Protein AF-A0A6A6PCH2-F1 (afdb_monomer_lite)

pLDDT: mean 70.7, std 7.77, range [45.5, 85.81]

Secondary structure (DSSP, 8-state):
-HHHHHHHHHHHHHHHHHHHHHHHHHHTSS--HHHHHHHHTTSSPPP-HHHHHHHHHH--HHHHHHHHHHHHHHHHHHHHHHHHHHHHHHHHHHTT-

Structure (mmCIF, N/CA/C/O backbone):
data_AF-A0A6A6PCH2-F1
#
_entry.id   AF-A0A6A6PCH2-F1
#
loop_
_atom_site.group_PDB
_atom_site.id
_atom_site.type_symbol
_atom_site.label_atom_id
_atom_site.label_alt_id
_atom_site.label_comp_id
_atom_site.label_asym_id
_atom_site.label_entity_id
_atom_site.label_seq_id
_atom_site.pdbx_PDB_ins_code
_atom_site.Cartn_x
_atom_site.Cartn_y
_atom_site.Cartn_z
_atom_site.occupancy
_atom_site.B_iso_or_equiv
_atom_site.auth_seq_id
_atom_site.auth_comp_id
_atom_site.auth_asym_id
_atom_site.auth_atom_id
_atom_site.pdbx_PDB_model_num
ATOM 1 N N . MET A 1 1 ? -19.559 13.413 -4.682 1.00 59.47 1 MET A N 1
ATOM 2 C CA . MET A 1 1 ? -18.196 13.951 -4.913 1.00 59.47 1 MET A CA 1
ATOM 3 C C . MET A 1 1 ? -17.146 13.392 -3.948 1.00 59.47 1 MET A C 1
ATOM 5 O O . MET A 1 1 ? -16.162 12.853 -4.433 1.00 59.47 1 MET A O 1
ATOM 9 N N . ALA A 1 2 ? -17.340 13.433 -2.621 1.00 79.81 2 ALA A N 1
ATOM 10 C CA . ALA A 1 2 ? -16.328 12.978 -1.648 1.00 79.81 2 ALA A CA 1
ATOM 11 C C . ALA A 1 2 ? -15.888 11.501 -1.788 1.00 79.81 2 ALA A C 1
ATOM 13 O O . ALA A 1 2 ? -14.715 11.190 -1.605 1.00 79.81 2 ALA A O 1
ATOM 14 N N . GLY A 1 3 ? -16.794 10.595 -2.177 1.00 80.44 3 GLY A N 1
ATOM 15 C CA . GLY A 1 3 ? -16.468 9.170 -2.338 1.00 80.44 3 GLY A CA 1
ATOM 16 C C . GLY A 1 3 ? -15.404 8.877 -3.405 1.00 80.44 3 GLY A C 1
ATOM 17 O O . GLY A 1 3 ? -14.514 8.067 -3.168 1.00 80.44 3 GLY A O 1
ATOM 18 N N . MET A 1 4 ? -15.427 9.575 -4.548 1.00 76.06 4 MET A N 1
ATOM 19 C CA . MET A 1 4 ? -14.398 9.394 -5.586 1.00 76.06 4 MET A CA 1
ATOM 20 C C . MET A 1 4 ? -13.029 9.888 -5.115 1.00 76.06 4 MET A C 1
ATOM 22 O O . MET A 1 4 ? -12.021 9.231 -5.356 1.00 76.06 4 MET A O 1
ATOM 26 N N . LEU A 1 5 ? -13.000 11.014 -4.395 1.00 85.81 5 LEU A N 1
ATOM 27 C CA . LEU A 1 5 ? -11.772 11.556 -3.814 1.00 85.81 5 LEU A CA 1
ATOM 28 C C . LEU A 1 5 ? -11.190 10.609 -2.759 1.00 85.81 5 LEU A C 1
ATOM 30 O O . LEU A 1 5 ? -9.980 10.408 -2.730 1.00 85.81 5 LEU A O 1
ATOM 34 N N . PHE A 1 6 ? -12.029 9.972 -1.940 1.00 80.00 6 PHE A N 1
ATOM 35 C CA . PHE A 1 6 ? -11.584 8.984 -0.956 1.00 80.00 6 PHE A CA 1
ATOM 36 C C . PHE A 1 6 ? -10.944 7.755 -1.613 1.00 80.00 6 PHE A C 1
ATOM 38 O O . PHE A 1 6 ? -9.859 7.337 -1.212 1.00 80.00 6 PHE A O 1
ATOM 45 N N . VAL A 1 7 ? -11.575 7.197 -2.651 1.00 79.62 7 VAL A N 1
ATOM 46 C CA . VAL A 1 7 ? -11.019 6.041 -3.370 1.00 79.62 7 VAL A CA 1
ATOM 47 C C . VAL A 1 7 ? -9.720 6.425 -4.070 1.00 79.62 7 VAL A C 1
ATOM 49 O O . VAL A 1 7 ? -8.726 5.735 -3.886 1.00 79.62 7 VAL A O 1
ATOM 52 N N . TYR A 1 8 ? -9.694 7.548 -4.794 1.00 83.88 8 TYR A N 1
ATOM 53 C CA . TYR A 1 8 ? -8.500 8.026 -5.495 1.00 83.88 8 TYR A CA 1
ATOM 54 C C . TYR A 1 8 ? -7.326 8.279 -4.547 1.00 83.88 8 TYR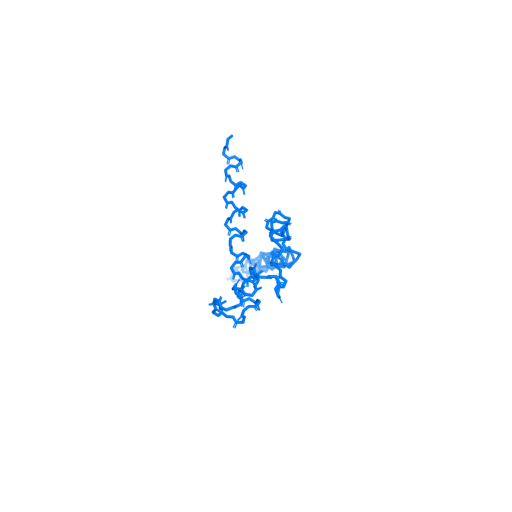 A C 1
ATOM 56 O O . TYR A 1 8 ? -6.219 7.813 -4.796 1.00 83.88 8 TYR A O 1
ATOM 64 N N . THR A 1 9 ? -7.556 8.982 -3.436 1.00 82.19 9 THR A N 1
ATOM 65 C CA . THR A 1 9 ? -6.496 9.265 -2.455 1.00 82.19 9 THR A CA 1
ATOM 66 C C . THR A 1 9 ? -5.993 7.984 -1.798 1.00 82.19 9 THR A C 1
ATOM 68 O O . THR A 1 9 ? -4.784 7.777 -1.698 1.00 82.19 9 THR A O 1
ATOM 71 N N . ARG A 1 10 ? -6.892 7.069 -1.417 1.00 80.88 10 ARG A N 1
ATOM 72 C CA . ARG A 1 10 ? -6.510 5.810 -0.770 1.00 80.88 10 ARG A CA 1
ATOM 73 C C . ARG A 1 10 ? -5.761 4.863 -1.710 1.00 80.88 10 ARG A C 1
ATOM 75 O O . ARG A 1 10 ? -4.780 4.258 -1.280 1.00 80.88 10 ARG A O 1
ATOM 82 N N . THR A 1 11 ? -6.172 4.749 -2.972 1.00 77.44 11 THR A N 1
ATOM 83 C CA . THR A 1 11 ? -5.502 3.882 -3.957 1.00 77.44 11 THR A CA 1
ATOM 84 C C . THR A 1 11 ? -4.222 4.513 -4.500 1.00 77.44 11 THR A C 1
ATOM 86 O O . THR A 1 11 ? -3.231 3.805 -4.655 1.00 77.44 11 THR A O 1
ATOM 89 N N . SER A 1 12 ? -4.177 5.835 -4.702 1.00 73.25 12 SER A N 1
ATOM 90 C CA . SER A 1 12 ? -2.979 6.545 -5.175 1.00 73.25 12 SER A CA 1
ATOM 91 C C . SER A 1 12 ? -1.825 6.455 -4.175 1.00 73.25 12 SER A C 1
ATOM 93 O O . SER A 1 12 ? -0.701 6.136 -4.565 1.00 73.25 12 SER A O 1
ATOM 95 N N . ILE A 1 13 ? -2.097 6.649 -2.879 1.00 77.62 13 ILE A N 1
ATOM 96 C CA . ILE A 1 13 ? -1.063 6.542 -1.838 1.00 77.62 13 ILE A CA 1
ATOM 97 C C . ILE A 1 13 ? -0.538 5.103 -1.744 1.00 77.62 13 ILE A C 1
ATOM 99 O O . ILE A 1 13 ? 0.670 4.894 -1.609 1.00 77.62 13 ILE A O 1
ATOM 103 N N . LYS A 1 14 ? -1.428 4.104 -1.835 1.00 74.75 14 LYS A N 1
ATOM 104 C CA . LYS A 1 14 ? -1.034 2.689 -1.835 1.00 74.75 14 LYS A CA 1
ATOM 105 C C . LYS A 1 14 ? -0.191 2.329 -3.056 1.00 74.75 14 LYS A C 1
ATOM 107 O O . LYS A 1 14 ? 0.873 1.745 -2.889 1.00 74.75 14 LYS A O 1
ATOM 112 N N . ALA A 1 15 ? -0.615 2.726 -4.254 1.00 73.19 15 ALA A N 1
ATOM 113 C CA . ALA A 1 15 ? 0.118 2.458 -5.488 1.00 73.19 15 ALA A CA 1
ATOM 114 C C . ALA A 1 15 ? 1.525 3.074 -5.460 1.00 73.19 15 ALA A C 1
ATOM 116 O O . ALA A 1 15 ? 2.491 2.407 -5.820 1.00 73.19 15 ALA A O 1
ATOM 117 N N . ALA A 1 16 ? 1.665 4.307 -4.961 1.00 73.50 16 ALA A N 1
ATOM 118 C CA . ALA A 1 16 ? 2.967 4.959 -4.828 1.00 73.50 16 ALA A CA 1
ATOM 119 C C . ALA A 1 16 ? 3.905 4.202 -3.870 1.00 73.50 16 ALA A C 1
ATOM 121 O O . ALA A 1 16 ? 5.082 4.005 -4.178 1.00 73.50 16 ALA A O 1
ATOM 122 N N . LYS A 1 17 ? 3.386 3.734 -2.727 1.00 74.56 17 LYS A N 1
ATOM 123 C CA . LYS A 1 17 ? 4.164 2.936 -1.766 1.00 74.56 17 LYS A CA 1
ATOM 124 C C . LYS A 1 17 ? 4.567 1.576 -2.330 1.00 74.56 17 LYS A C 1
ATOM 126 O O . LYS A 1 17 ? 5.721 1.189 -2.175 1.00 74.56 17 LYS A O 1
ATOM 131 N N . LEU A 1 18 ? 3.645 0.889 -3.001 1.00 69.69 18 LEU A N 1
ATOM 132 C CA . LEU A 1 18 ? 3.899 -0.423 -3.591 1.00 69.69 18 LEU A CA 1
ATOM 133 C C . LEU A 1 18 ? 4.927 -0.331 -4.727 1.00 69.69 18 LEU A C 1
ATOM 135 O O . LEU A 1 18 ? 5.817 -1.170 -4.822 1.00 69.69 18 LEU A O 1
ATOM 139 N N . ASN A 1 19 ? 4.864 0.724 -5.547 1.00 70.12 19 ASN A N 1
ATOM 140 C CA . ASN A 1 19 ? 5.848 0.949 -6.604 1.00 70.12 19 ASN A CA 1
ATOM 141 C C . ASN A 1 19 ? 7.247 1.204 -6.008 1.00 70.12 19 ASN A C 1
ATOM 143 O O . ASN A 1 19 ? 8.226 0.577 -6.406 1.00 70.12 19 ASN A O 1
ATOM 147 N N . ALA A 1 20 ? 7.342 2.028 -4.957 1.00 66.94 20 ALA A N 1
ATOM 148 C CA . ALA A 1 20 ? 8.600 2.254 -4.241 1.00 66.94 20 ALA A CA 1
ATOM 149 C C . ALA A 1 20 ? 9.163 0.981 -3.573 1.00 66.94 20 ALA A C 1
ATOM 151 O O . ALA A 1 20 ? 10.380 0.797 -3.545 1.00 66.94 20 ALA A O 1
ATOM 152 N N . GLN A 1 21 ? 8.304 0.096 -3.055 1.00 69.12 21 GLN A N 1
ATOM 153 C CA . GLN A 1 21 ? 8.699 -1.202 -2.492 1.00 69.12 21 GLN A CA 1
ATOM 154 C C . GLN A 1 21 ? 9.209 -2.164 -3.570 1.00 69.12 21 GLN A C 1
ATOM 156 O O . GLN A 1 21 ? 10.304 -2.698 -3.421 1.00 69.12 21 GLN A O 1
ATOM 161 N N . ARG A 1 22 ? 8.505 -2.294 -4.701 1.00 68.38 22 ARG A N 1
ATOM 162 C CA . ARG A 1 22 ? 8.935 -3.136 -5.833 1.00 68.38 22 ARG A CA 1
ATOM 163 C C . ARG A 1 22 ? 10.255 -2.673 -6.439 1.00 68.38 22 ARG A C 1
ATOM 165 O O . ARG A 1 22 ? 11.105 -3.492 -6.774 1.00 68.38 22 ARG A O 1
ATOM 172 N N . HIS A 1 23 ? 10.460 -1.361 -6.543 1.00 64.56 23 HIS A N 1
ATOM 173 C CA . HIS A 1 23 ? 11.749 -0.803 -6.946 1.00 64.56 23 HIS A CA 1
ATOM 174 C C . HIS A 1 23 ? 12.855 -1.127 -5.932 1.00 64.56 23 HIS A C 1
ATOM 176 O O . HIS A 1 23 ? 13.971 -1.446 -6.329 1.00 64.56 23 HIS A O 1
ATOM 182 N N . ARG A 1 24 ? 12.545 -1.124 -4.631 1.00 60.84 24 ARG A N 1
ATOM 183 C CA . ARG A 1 24 ? 13.469 -1.541 -3.565 1.00 60.84 24 ARG A CA 1
ATOM 184 C C . ARG A 1 24 ? 13.825 -3.024 -3.622 1.00 60.84 24 ARG A C 1
ATOM 186 O O . ARG A 1 24 ? 14.989 -3.358 -3.431 1.00 60.84 24 ARG A O 1
ATOM 193 N N . GLU A 1 25 ? 12.855 -3.887 -3.891 1.00 60.56 25 GLU A N 1
ATOM 194 C CA . GLU A 1 25 ? 13.037 -5.339 -3.997 1.00 60.56 25 GLU A CA 1
ATOM 195 C C . GLU A 1 25 ? 13.811 -5.723 -5.262 1.00 60.56 25 GLU A C 1
ATOM 197 O O . GLU A 1 25 ? 14.723 -6.544 -5.205 1.00 60.56 25 GLU A O 1
ATOM 202 N N . ALA A 1 26 ? 13.518 -5.073 -6.391 1.00 61.81 26 ALA A N 1
ATOM 203 C CA . ALA A 1 26 ? 14.216 -5.309 -7.653 1.00 61.81 26 ALA A CA 1
ATOM 204 C C . ALA A 1 26 ? 15.657 -4.763 -7.664 1.00 61.81 26 ALA A C 1
ATOM 206 O O . ALA A 1 26 ? 16.505 -5.293 -8.388 1.00 61.81 26 ALA A O 1
ATOM 207 N N . ASP A 1 27 ? 15.932 -3.706 -6.890 1.00 61.97 27 ASP A N 1
ATOM 208 C CA . ASP A 1 27 ? 17.252 -3.067 -6.806 1.00 61.97 27 ASP A CA 1
ATOM 209 C C . ASP A 1 27 ? 18.038 -3.418 -5.524 1.00 61.97 27 ASP A C 1
ATOM 211 O O . ASP A 1 27 ? 19.189 -3.006 -5.388 1.00 61.97 27 ASP A O 1
ATOM 215 N N . GLY A 1 28 ? 17.472 -4.218 -4.609 1.00 59.28 28 GLY A N 1
ATOM 216 C CA . GLY A 1 28 ? 18.145 -4.692 -3.391 1.00 59.28 28 GLY A CA 1
ATOM 217 C C . GLY A 1 28 ? 18.411 -3.608 -2.336 1.00 59.28 28 GLY A C 1
ATOM 218 O O . GLY A 1 28 ? 19.330 -3.749 -1.532 1.00 59.28 28 GLY A O 1
ATOM 219 N N . GLY A 1 29 ? 17.639 -2.514 -2.334 1.00 69.12 29 GLY A N 1
ATOM 220 C CA . GLY A 1 29 ? 17.780 -1.420 -1.367 1.00 69.12 29 GLY A CA 1
ATOM 221 C C . GLY A 1 29 ? 17.742 -0.023 -1.991 1.00 69.12 29 GLY A C 1
ATOM 222 O O . GLY A 1 29 ? 16.679 0.585 -2.099 1.00 69.12 29 GLY A O 1
ATOM 223 N N . ILE A 1 30 ? 18.900 0.551 -2.318 1.00 61.66 30 ILE A N 1
ATOM 224 C CA . ILE A 1 30 ? 19.006 1.937 -2.809 1.00 61.66 30 ILE A CA 1
ATOM 225 C C . ILE A 1 30 ? 18.739 1.980 -4.320 1.00 61.66 30 ILE A C 1
ATOM 227 O O . ILE A 1 30 ? 19.193 1.115 -5.063 1.00 61.66 30 ILE A O 1
ATOM 231 N N . MET A 1 31 ? 18.022 3.012 -4.776 1.00 61.72 31 MET A N 1
ATOM 232 C CA . MET A 1 31 ? 17.691 3.223 -6.188 1.00 61.72 31 MET A CA 1
ATOM 233 C C . MET A 1 31 ? 18.954 3.264 -7.063 1.00 61.72 31 MET A C 1
ATOM 235 O O . MET A 1 31 ? 19.768 4.184 -6.962 1.00 61.72 31 MET A O 1
ATOM 239 N N . ASN A 1 32 ? 19.109 2.265 -7.935 1.00 68.56 32 ASN A N 1
ATOM 240 C CA . ASN A 1 32 ? 20.257 2.140 -8.826 1.00 68.56 32 ASN A CA 1
ATOM 241 C C . ASN A 1 32 ? 19.936 2.747 -10.202 1.00 68.56 32 ASN A C 1
ATOM 243 O O . ASN A 1 32 ? 19.225 2.160 -11.021 1.00 68.56 32 ASN A O 1
ATOM 247 N N . TRP A 1 33 ? 20.500 3.923 -10.479 1.00 73.31 33 TRP A N 1
ATOM 248 C CA . TRP A 1 33 ? 20.331 4.637 -11.751 1.00 73.31 33 TRP A CA 1
ATOM 249 C C . TRP A 1 33 ? 20.829 3.852 -12.976 1.00 73.31 33 TRP A C 1
ATOM 251 O O . TRP A 1 33 ? 20.305 4.033 -14.076 1.00 73.31 33 TRP A O 1
ATOM 261 N N . GLY A 1 34 ? 21.794 2.943 -12.800 1.00 78.56 34 GLY A N 1
ATOM 262 C CA . GLY A 1 34 ? 22.264 2.050 -13.861 1.00 78.56 34 GLY A CA 1
ATOM 263 C C . GLY A 1 34 ? 21.209 1.017 -14.260 1.00 78.56 34 GLY A C 1
ATOM 264 O O . GLY A 1 34 ? 20.969 0.798 -15.449 1.00 78.56 34 GLY A O 1
ATOM 265 N N . ASN A 1 35 ? 20.504 0.450 -13.277 1.00 71.62 35 ASN A N 1
ATOM 266 C CA . ASN A 1 35 ? 19.394 -0.472 -13.527 1.00 71.62 35 ASN A CA 1
ATOM 267 C C . ASN A 1 35 ? 18.225 0.235 -14.220 1.00 71.62 35 ASN A C 1
ATOM 269 O O . ASN A 1 35 ? 17.613 -0.332 -15.124 1.00 71.62 35 ASN A O 1
ATOM 273 N N . GLU A 1 36 ? 17.956 1.489 -13.854 1.00 69.56 36 GLU A N 1
ATOM 274 C CA . GLU A 1 36 ? 16.934 2.316 -14.498 1.00 69.56 36 GLU A CA 1
ATOM 275 C C . GLU A 1 36 ? 17.284 2.637 -15.964 1.00 69.56 36 GLU A C 1
ATOM 277 O O . GLU A 1 36 ? 16.425 2.555 -16.844 1.00 69.56 36 GLU A O 1
ATOM 282 N N . HIS A 1 37 ? 18.557 2.906 -16.275 1.00 76.44 37 HIS A N 1
ATOM 283 C CA . HIS A 1 37 ? 18.998 3.084 -17.663 1.00 76.44 37 HIS A CA 1
ATOM 284 C C . HIS A 1 37 ? 18.842 1.793 -18.491 1.00 76.44 37 HIS A C 1
ATOM 286 O O . HIS A 1 37 ? 18.397 1.838 -19.642 1.00 76.44 37 HIS A O 1
ATOM 292 N N . LEU A 1 38 ? 19.142 0.634 -17.893 1.00 73.25 38 LEU A N 1
ATOM 293 C CA . LEU A 1 38 ? 18.961 -0.683 -18.514 1.00 73.25 38 LEU A CA 1
ATOM 294 C C . LEU A 1 38 ? 17.477 -1.022 -18.751 1.00 73.25 38 LEU A C 1
ATOM 296 O O . LEU A 1 38 ? 17.148 -1.520 -19.829 1.00 73.25 38 LEU A O 1
ATOM 300 N N . ARG A 1 39 ? 16.572 -0.690 -17.813 1.00 73.12 39 ARG A N 1
ATOM 301 C CA . ARG A 1 39 ? 15.108 -0.827 -17.994 1.00 73.12 39 ARG A CA 1
ATOM 302 C C . ARG A 1 39 ? 14.592 0.038 -19.141 1.00 73.12 39 ARG A C 1
ATOM 304 O O . ARG A 1 39 ? 13.796 -0.423 -19.957 1.00 73.12 39 ARG A O 1
ATOM 311 N N . ARG A 1 40 ? 15.072 1.282 -19.251 1.00 71.94 40 ARG A N 1
ATOM 312 C CA . ARG A 1 40 ? 14.677 2.201 -20.335 1.00 71.94 40 ARG A CA 1
ATOM 313 C C . ARG A 1 40 ? 15.142 1.733 -21.711 1.00 71.94 40 ARG A C 1
ATOM 315 O O . ARG A 1 40 ? 14.429 1.946 -22.687 1.00 71.94 40 ARG A O 1
ATOM 322 N N . ARG A 1 41 ? 16.293 1.060 -21.782 1.00 78.44 41 ARG A N 1
ATOM 323 C CA . ARG A 1 41 ? 16.811 0.433 -23.009 1.00 78.44 41 ARG A CA 1
ATOM 324 C C . ARG A 1 41 ? 16.254 -0.972 -23.281 1.00 78.44 41 ARG A C 1
ATOM 326 O O . ARG A 1 41 ? 16.572 -1.538 -24.319 1.00 78.44 41 ARG A O 1
ATOM 333 N N . GLY A 1 42 ? 15.422 -1.521 -22.393 1.00 65.88 42 GLY A N 1
ATOM 334 C CA . GLY A 1 42 ? 14.761 -2.816 -22.588 1.00 65.88 42 GLY A CA 1
ATOM 335 C C . GLY A 1 42 ? 15.617 -4.045 -22.266 1.00 65.88 42 GLY A C 1
ATOM 336 O O . GLY A 1 42 ? 15.185 -5.158 -22.534 1.00 65.88 42 GLY A O 1
ATOM 337 N N . TYR A 1 43 ? 16.796 -3.873 -21.661 1.00 62.81 43 TYR A N 1
ATOM 338 C CA . TYR A 1 43 ? 17.656 -4.989 -21.232 1.00 62.81 43 TYR A CA 1
ATOM 339 C C . TYR A 1 43 ? 17.192 -5.646 -19.928 1.00 62.81 43 TYR A C 1
ATOM 341 O O . TYR A 1 43 ? 17.750 -6.655 -19.504 1.00 62.81 43 TYR A O 1
ATOM 349 N N . ARG A 1 44 ? 16.201 -5.054 -19.261 1.00 61.84 44 ARG A N 1
ATOM 350 C CA . ARG A 1 44 ? 15.652 -5.543 -18.000 1.00 61.84 44 ARG A CA 1
ATOM 351 C C . ARG A 1 44 ? 14.139 -5.387 -18.016 1.00 61.84 44 ARG A C 1
ATOM 353 O O . ARG A 1 44 ? 13.630 -4.417 -18.579 1.00 61.84 44 ARG A O 1
ATOM 360 N N . GLU A 1 45 ? 13.450 -6.351 -17.415 1.00 62.16 45 GLU A N 1
ATOM 361 C CA . GLU A 1 45 ? 11.990 -6.405 -17.382 1.00 62.16 45 GLU A CA 1
ATOM 362 C C . GLU A 1 45 ? 11.421 -5.120 -16.767 1.00 62.16 45 GLU A C 1
ATOM 364 O O . GLU A 1 45 ? 11.879 -4.645 -15.720 1.00 62.16 45 GLU A O 1
ATOM 369 N N . LYS A 1 46 ? 10.473 -4.501 -17.478 1.00 64.25 46 LYS A N 1
ATOM 370 C CA . LYS A 1 46 ? 9.790 -3.301 -16.994 1.00 64.25 46 LYS A CA 1
ATOM 371 C C . LYS A 1 46 ? 8.878 -3.718 -15.851 1.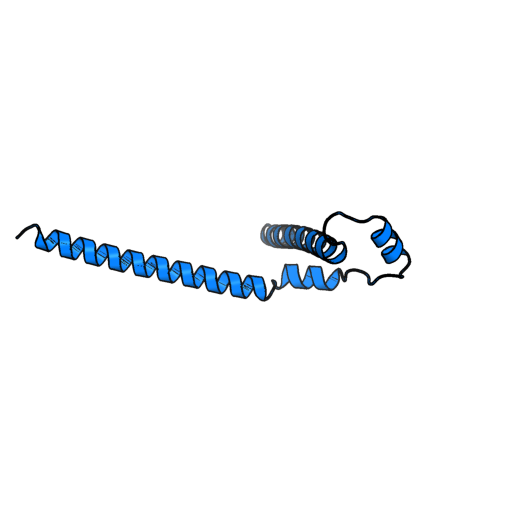00 64.25 46 LYS A C 1
ATOM 373 O O . LYS A 1 46 ? 8.162 -4.706 -15.967 1.00 64.25 46 LYS A O 1
ATOM 378 N N . ILE A 1 47 ? 8.906 -2.956 -14.765 1.00 64.31 47 ILE A N 1
ATOM 379 C CA . ILE A 1 47 ? 7.967 -3.152 -13.664 1.00 64.31 47 ILE A CA 1
ATOM 380 C C . ILE A 1 47 ? 6.563 -2.934 -14.233 1.00 64.31 47 ILE A C 1
ATOM 382 O O . ILE A 1 47 ? 6.289 -1.895 -14.830 1.00 64.31 47 ILE A O 1
ATOM 386 N N . ASP A 1 48 ? 5.714 -3.959 -14.141 1.00 69.50 48 ASP A N 1
ATOM 387 C CA . ASP A 1 48 ? 4.366 -3.914 -14.699 1.00 69.50 48 ASP A CA 1
ATOM 388 C C . ASP A 1 48 ? 3.470 -3.030 -13.824 1.00 69.50 48 ASP A C 1
ATOM 390 O O . ASP A 1 48 ? 2.912 -3.456 -12.808 1.00 69.50 48 ASP A O 1
ATOM 394 N N . ASP A 1 49 ? 3.325 -1.774 -14.238 1.00 64.69 49 ASP A N 1
ATOM 395 C CA . ASP A 1 49 ? 2.483 -0.781 -13.572 1.00 64.69 49 ASP A CA 1
ATOM 396 C C . ASP A 1 49 ? 1.019 -1.244 -13.448 1.00 64.69 49 ASP A C 1
ATOM 398 O O . ASP A 1 49 ? 0.314 -0.858 -12.512 1.00 64.69 49 ASP A O 1
ATOM 402 N N . LYS A 1 50 ? 0.540 -2.116 -14.351 1.00 64.75 50 LYS A N 1
ATOM 403 C CA . LYS A 1 50 ? -0.831 -2.646 -14.287 1.00 64.75 50 LYS A CA 1
ATOM 404 C C . LYS A 1 50 ? -1.003 -3.625 -13.130 1.00 64.75 50 LYS A C 1
ATOM 406 O O . LYS A 1 50 ? -2.060 -3.625 -12.495 1.00 64.75 50 LYS A O 1
ATOM 411 N N . ALA A 1 51 ? 0.022 -4.420 -12.829 1.00 66.06 51 ALA A N 1
ATOM 412 C CA . ALA A 1 51 ? 0.019 -5.318 -11.680 1.00 66.06 51 ALA A CA 1
ATOM 413 C C . ALA A 1 51 ? -0.010 -4.527 -10.361 1.00 66.06 51 ALA A C 1
ATOM 415 O O . ALA A 1 51 ? -0.815 -4.834 -9.484 1.00 66.06 51 ALA A O 1
ATOM 416 N N . VAL A 1 52 ? 0.772 -3.443 -10.270 1.00 67.94 52 VAL A N 1
ATOM 417 C CA . VAL A 1 52 ? 0.803 -2.524 -9.115 1.00 67.94 52 VAL A CA 1
ATOM 418 C C . VAL A 1 52 ? -0.561 -1.876 -8.869 1.00 67.94 52 VAL A C 1
ATOM 420 O O . VAL A 1 52 ? -1.036 -1.815 -7.734 1.00 67.94 52 VAL A O 1
ATOM 423 N N . LEU A 1 53 ? -1.226 -1.418 -9.932 1.00 67.56 53 LEU A N 1
ATOM 424 C CA . LEU A 1 53 ? -2.554 -0.814 -9.830 1.00 67.56 53 LEU A CA 1
ATOM 425 C C . LEU A 1 53 ? -3.622 -1.831 -9.419 1.00 67.56 53 LEU A C 1
ATOM 427 O O . LEU A 1 53 ? -4.462 -1.518 -8.575 1.00 67.56 53 LEU A O 1
ATOM 431 N N . LYS A 1 54 ? -3.581 -3.046 -9.978 1.00 69.38 54 LYS A N 1
ATOM 432 C CA . LYS A 1 54 ? -4.510 -4.127 -9.623 1.00 69.38 54 LYS A CA 1
ATOM 433 C C . LYS A 1 54 ? -4.372 -4.510 -8.150 1.00 69.38 54 LYS A C 1
ATOM 435 O O . LYS A 1 54 ? -5.378 -4.671 -7.470 1.00 69.38 54 LYS A O 1
ATOM 440 N N . GLU A 1 55 ? -3.145 -4.594 -7.655 1.00 70.62 55 GLU A N 1
ATOM 441 C CA . GLU A 1 55 ? -2.837 -4.911 -6.261 1.00 70.62 55 GLU A CA 1
ATOM 442 C C . GLU A 1 55 ? -3.246 -3.779 -5.303 1.00 70.62 55 GLU A C 1
ATOM 444 O O . GLU A 1 55 ? -3.835 -4.033 -4.253 1.00 70.62 55 GLU A O 1
ATOM 449 N N . ALA A 1 56 ? -3.060 -2.515 -5.697 1.00 70.06 56 ALA A N 1
ATOM 450 C CA . ALA A 1 56 ? -3.525 -1.364 -4.920 1.00 70.06 56 ALA A CA 1
ATOM 451 C C . ALA A 1 56 ? -5.063 -1.245 -4.855 1.00 70.06 56 ALA A C 1
ATOM 453 O O . ALA A 1 56 ? -5.587 -0.716 -3.871 1.00 70.06 56 ALA A O 1
ATOM 454 N N . PHE A 1 57 ? -5.781 -1.717 -5.883 1.00 70.06 57 PHE A N 1
ATOM 455 C CA . PHE A 1 57 ? -7.248 -1.681 -5.948 1.00 70.06 57 PHE A CA 1
ATOM 456 C C . PHE A 1 57 ? -7.927 -2.892 -5.301 1.00 70.06 57 PHE A C 1
ATOM 458 O O . PHE A 1 57 ? -8.898 -2.713 -4.570 1.00 70.06 57 PHE A O 1
ATOM 465 N N . LEU A 1 58 ? -7.454 -4.111 -5.580 1.00 72.94 58 LEU A N 1
ATOM 466 C CA . LEU A 1 58 ? -8.060 -5.343 -5.059 1.00 72.94 58 LEU A CA 1
ATOM 467 C C . LEU A 1 58 ? -7.507 -5.742 -3.682 1.00 72.94 58 LEU A C 1
ATOM 469 O O . LEU A 1 58 ? -8.137 -6.536 -2.989 1.00 72.94 58 LEU A O 1
ATOM 473 N N . GLY A 1 59 ? -6.379 -5.162 -3.268 1.00 62.72 59 GLY A N 1
ATOM 474 C CA . GLY A 1 59 ? -5.651 -5.584 -2.078 1.00 62.72 59 GLY A CA 1
ATOM 475 C C . GLY A 1 59 ? -4.803 -6.824 -2.355 1.00 62.72 59 GLY A C 1
ATOM 476 O O . GLY A 1 59 ? -5.182 -7.710 -3.124 1.00 62.72 59 GLY A O 1
ATOM 477 N N . SER A 1 60 ? -3.633 -6.882 -1.723 1.00 67.31 60 SER A N 1
ATOM 478 C CA . SER A 1 60 ? -2.808 -8.088 -1.732 1.00 67.31 60 SER A CA 1
ATOM 479 C C . SER A 1 60 ? -3.502 -9.197 -0.917 1.00 67.31 60 SER A C 1
ATOM 481 O O . SER A 1 60 ? -4.065 -8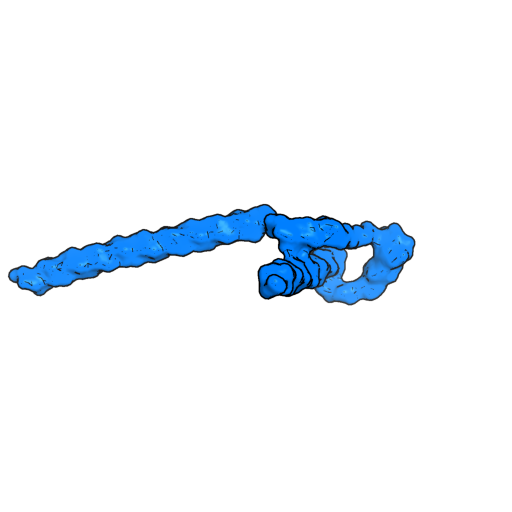.909 0.146 1.00 67.31 60 SER A O 1
ATOM 483 N N . PRO A 1 61 ? -3.465 -10.469 -1.362 1.00 62.41 61 PRO A N 1
ATOM 484 C CA . PRO A 1 61 ? -3.979 -11.596 -0.579 1.00 62.41 61 PRO A CA 1
ATOM 485 C C . PRO A 1 61 ? -3.283 -11.726 0.787 1.00 62.41 61 PRO A C 1
ATOM 487 O O . PRO A 1 61 ? -3.898 -12.187 1.748 1.00 62.41 61 PRO A O 1
ATOM 490 N N . GLU A 1 62 ? -2.039 -11.255 0.904 1.00 61.94 62 GLU A N 1
ATOM 491 C CA . GLU A 1 62 ? -1.302 -11.179 2.168 1.00 61.94 62 GLU A CA 1
ATOM 492 C C . GLU A 1 62 ? -1.895 -10.131 3.120 1.00 61.94 62 GLU A C 1
ATOM 494 O O . GLU A 1 62 ? -2.069 -10.404 4.306 1.00 61.94 62 GLU A O 1
ATOM 499 N N . GLU A 1 63 ? -2.290 -8.957 2.610 1.00 61.66 63 GLU A N 1
ATOM 500 C CA . GLU A 1 63 ? -2.974 -7.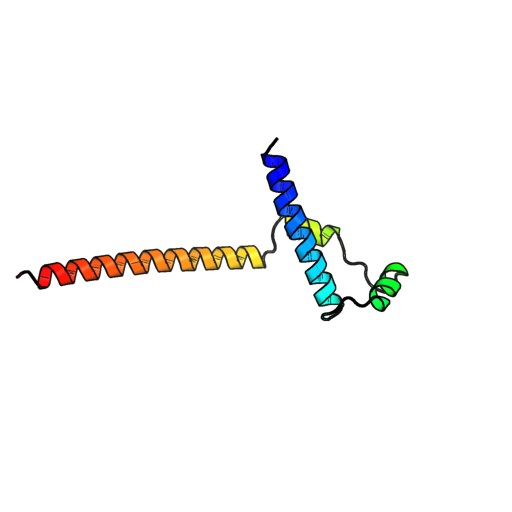933 3.416 1.00 61.66 63 GLU A CA 1
ATOM 501 C C . GLU A 1 63 ? -4.362 -8.412 3.871 1.00 61.66 63 GLU A C 1
ATOM 503 O O . GLU A 1 63 ? -4.797 -8.100 4.981 1.00 61.66 63 GLU A O 1
ATOM 508 N N . ALA A 1 64 ? -5.071 -9.176 3.036 1.00 62.66 64 ALA A N 1
ATOM 509 C CA . ALA A 1 64 ? -6.360 -9.761 3.399 1.00 62.66 64 ALA A CA 1
ATOM 510 C C . ALA A 1 64 ? -6.209 -10.810 4.514 1.00 62.66 64 ALA A C 1
ATOM 512 O O . ALA A 1 64 ? -6.964 -10.786 5.487 1.00 62.66 64 ALA A O 1
ATOM 513 N N . ALA A 1 65 ? -5.195 -11.676 4.420 1.00 65.38 65 ALA A N 1
ATOM 514 C CA . ALA A 1 65 ? -4.876 -12.652 5.458 1.00 65.38 65 ALA A CA 1
ATOM 515 C C . ALA A 1 65 ? -4.404 -11.984 6.763 1.00 65.38 65 ALA A C 1
ATOM 517 O O . ALA A 1 65 ? -4.814 -12.395 7.846 1.00 65.38 65 ALA A O 1
ATOM 518 N N . ALA A 1 66 ? -3.594 -10.924 6.678 1.00 66.38 66 ALA A N 1
ATOM 519 C CA . ALA A 1 66 ? -3.138 -10.164 7.841 1.00 66.38 66 ALA A CA 1
ATOM 520 C C . ALA A 1 66 ? -4.294 -9.445 8.558 1.00 66.38 66 ALA A C 1
ATOM 522 O O . ALA A 1 66 ? -4.357 -9.463 9.784 1.00 66.38 66 ALA A O 1
ATOM 523 N N . ASN A 1 67 ? -5.240 -8.866 7.810 1.00 68.38 67 ASN A N 1
ATOM 524 C CA . ASN A 1 67 ? -6.437 -8.247 8.389 1.00 68.38 67 ASN A CA 1
ATOM 525 C C . ASN A 1 67 ? -7.404 -9.273 8.994 1.00 68.38 67 ASN A C 1
ATOM 527 O O . ASN A 1 67 ? -8.056 -8.983 9.992 1.00 68.38 67 ASN A O 1
ATOM 531 N N . ALA A 1 68 ? -7.501 -10.472 8.413 1.00 68.94 68 ALA A N 1
ATOM 532 C CA . ALA A 1 68 ? -8.289 -11.554 8.995 1.00 68.94 68 ALA A CA 1
ATOM 533 C C . ALA A 1 68 ? -7.693 -12.017 10.334 1.00 68.94 68 ALA A C 1
ATOM 535 O O . ALA A 1 68 ? -8.426 -12.144 11.311 1.00 68.94 68 ALA A O 1
ATOM 536 N N . ARG A 1 69 ? -6.363 -12.174 10.402 1.00 69.88 69 ARG A N 1
ATOM 537 C CA . ARG A 1 69 ? -5.648 -12.530 11.639 1.00 69.88 69 ARG A CA 1
ATOM 538 C C . ARG A 1 69 ? -5.751 -11.447 12.710 1.00 69.88 69 ARG A C 1
ATOM 540 O O . ARG A 1 69 ? -6.018 -11.765 13.860 1.00 69.88 69 ARG A O 1
ATOM 547 N N . SER A 1 70 ? -5.607 -10.174 12.344 1.00 69.19 70 SER A N 1
ATOM 548 C CA . SER A 1 70 ? -5.740 -9.075 13.311 1.00 69.19 70 SER A CA 1
ATOM 549 C C . SER A 1 70 ? -7.178 -8.910 13.813 1.00 69.19 70 SER A C 1
ATOM 551 O O . SER A 1 70 ? -7.395 -8.574 14.976 1.00 69.19 70 SER A O 1
ATOM 553 N N . ALA A 1 71 ? -8.175 -9.192 12.968 1.00 73.75 71 ALA A N 1
ATOM 554 C CA . ALA A 1 71 ? -9.572 -9.243 13.382 1.00 73.75 71 ALA A CA 1
ATOM 555 C C . ALA A 1 71 ? -9.858 -10.431 14.316 1.00 73.75 71 ALA A C 1
ATOM 557 O O . ALA A 1 71 ? -10.666 -10.299 15.234 1.00 73.75 71 ALA A O 1
ATOM 558 N N . GLU A 1 72 ? -9.204 -11.573 14.103 1.00 73.25 72 GLU A N 1
ATOM 559 C CA . GLU A 1 72 ? -9.285 -12.745 14.979 1.00 73.25 72 GLU A CA 1
ATOM 560 C C . GLU A 1 72 ? -8.626 -12.477 16.341 1.00 73.25 72 GLU A C 1
ATOM 562 O O . GLU A 1 72 ? -9.270 -12.663 17.372 1.00 73.25 72 GLU A O 1
ATOM 567 N N . GLU A 1 73 ? -7.412 -11.920 16.369 1.00 74.00 73 GLU A N 1
ATOM 568 C CA . GLU A 1 73 ? -6.748 -11.491 17.610 1.00 74.00 73 GLU A CA 1
ATOM 569 C C . GLU A 1 73 ? -7.578 -10.462 18.384 1.00 74.00 73 GLU A C 1
ATOM 571 O O . GLU A 1 73 ? -7.707 -10.554 19.604 1.00 74.00 73 GLU A O 1
ATOM 576 N N . ALA A 1 74 ? -8.195 -9.501 17.692 1.00 73.75 74 ALA A N 1
ATOM 577 C CA . ALA A 1 74 ? -9.066 -8.522 18.334 1.00 73.75 74 ALA A CA 1
ATOM 578 C C . ALA A 1 74 ? -10.297 -9.175 18.985 1.00 73.75 74 ALA A C 1
ATOM 580 O O . ALA A 1 74 ? -10.714 -8.740 20.057 1.00 73.75 74 ALA A O 1
ATOM 581 N N . ARG A 1 75 ? -10.864 -10.226 18.377 1.00 78.12 75 ARG A N 1
ATOM 582 C CA . ARG A 1 75 ? -11.991 -10.983 18.950 1.00 78.12 75 ARG A CA 1
ATOM 583 C C . ARG A 1 75 ? -11.567 -11.772 20.184 1.00 78.12 75 ARG A C 1
ATOM 585 O O . ARG A 1 75 ? -12.229 -11.665 21.211 1.00 78.12 75 ARG A O 1
ATOM 592 N N . LEU A 1 76 ? -10.433 -12.466 20.110 1.00 81.25 76 LEU A N 1
ATOM 593 C CA . LEU A 1 76 ? -9.874 -13.219 21.237 1.00 81.25 76 LEU A CA 1
ATOM 594 C C . LEU A 1 76 ? -9.545 -12.304 22.426 1.00 81.25 76 LEU A C 1
ATOM 596 O O . LEU A 1 76 ? -9.798 -12.656 23.575 1.00 81.25 76 LEU A O 1
ATOM 600 N N . LEU A 1 77 ? -9.037 -11.095 22.168 1.00 76.69 77 LEU A N 1
ATOM 601 C CA . LEU A 1 77 ? -8.768 -10.102 23.212 1.00 76.69 77 LEU A CA 1
ATOM 602 C C . LEU A 1 77 ? -10.040 -9.558 23.874 1.00 76.69 77 LEU A C 1
ATOM 604 O O . LEU A 1 77 ? -10.003 -9.203 25.053 1.00 76.69 77 LEU A O 1
ATOM 608 N N . VAL A 1 78 ? -11.148 -9.451 23.137 1.00 83.44 78 VAL A N 1
ATOM 609 C CA . VAL A 1 78 ? -12.445 -9.043 23.699 1.00 83.44 78 VAL A CA 1
ATOM 610 C C . VAL A 1 78 ? -13.002 -10.155 24.583 1.00 83.44 78 VAL A C 1
ATOM 612 O O . VAL A 1 78 ? -13.369 -9.891 25.725 1.00 83.44 78 VAL A O 1
ATOM 615 N N . GLU A 1 79 ? -12.966 -11.397 24.108 1.00 79.62 79 GLU A N 1
ATOM 616 C CA . GLU A 1 79 ? -13.449 -12.564 24.851 1.00 79.62 79 GLU A CA 1
ATOM 617 C C . GLU A 1 79 ? -12.644 -12.790 26.143 1.00 79.62 79 GLU A C 1
ATOM 619 O O . GLU A 1 79 ? -13.214 -12.904 27.228 1.00 79.62 79 GLU A O 1
ATOM 624 N N . ALA A 1 80 ? -11.312 -12.694 26.073 1.00 82.00 80 ALA A N 1
ATOM 625 C CA . ALA A 1 80 ? -10.442 -12.782 27.245 1.00 82.00 80 ALA A CA 1
ATOM 626 C C . ALA A 1 80 ? -10.705 -11.667 28.277 1.00 82.00 80 ALA A C 1
ATOM 628 O O . ALA A 1 80 ? -10.590 -11.889 29.485 1.00 82.00 80 ALA A O 1
ATOM 629 N N . LYS A 1 81 ? -11.065 -10.455 27.829 1.00 85.38 81 LYS A N 1
ATOM 630 C CA . LYS A 1 81 ? -11.438 -9.355 28.734 1.00 85.38 81 LYS A CA 1
ATOM 631 C C . LYS A 1 81 ? -12.764 -9.623 29.437 1.00 85.38 81 LYS A C 1
ATOM 633 O O . LYS A 1 81 ? -12.860 -9.366 30.637 1.00 85.38 81 LYS A O 1
ATOM 638 N N . GLU A 1 82 ? -13.752 -10.153 28.723 1.00 83.69 82 GLU A N 1
ATOM 639 C CA . GLU A 1 82 ? -15.050 -10.505 29.303 1.00 83.69 82 GLU A CA 1
ATOM 640 C C . GLU A 1 82 ? -14.926 -11.607 30.364 1.00 83.69 82 GLU A C 1
ATOM 642 O O . GLU A 1 82 ? -15.536 -11.506 31.431 1.00 83.69 82 GLU A O 1
ATOM 647 N N . GLU A 1 83 ? -14.103 -12.632 30.131 1.00 80.81 83 GLU A N 1
ATOM 648 C CA . GLU A 1 83 ? -13.853 -13.678 31.132 1.00 80.81 83 GLU A CA 1
ATOM 649 C C . GLU A 1 83 ? -13.163 -13.135 32.387 1.00 80.81 83 GLU A C 1
ATOM 651 O O . GLU A 1 83 ? -13.529 -13.481 33.514 1.00 80.81 83 GLU A O 1
ATOM 656 N N . LEU A 1 84 ? -12.205 -12.225 32.211 1.00 76.94 84 LEU A N 1
ATOM 657 C CA . LEU A 1 84 ? -11.489 -11.601 33.318 1.00 76.94 84 LEU A CA 1
ATOM 658 C C . LEU A 1 84 ? -12.424 -10.723 34.166 1.00 76.94 84 LEU A C 1
ATOM 660 O O . LEU A 1 84 ? -12.315 -10.709 35.393 1.00 76.94 84 LEU A O 1
ATOM 664 N N . GLU A 1 85 ? -13.383 -10.034 33.544 1.00 78.88 85 GLU A N 1
ATOM 665 C CA . GLU A 1 85 ? -14.432 -9.307 34.267 1.00 78.88 85 GLU A CA 1
ATOM 666 C C . GLU A 1 85 ? -15.384 -10.233 35.031 1.00 78.88 85 GLU A C 1
ATOM 668 O O . GLU A 1 85 ? -15.771 -9.913 36.159 1.00 78.88 85 GLU A O 1
ATOM 673 N N . ARG A 1 86 ? -15.733 -11.399 34.473 1.00 77.50 86 ARG A N 1
ATOM 674 C CA . ARG A 1 86 ? -16.560 -12.403 35.167 1.00 77.50 86 ARG A CA 1
ATOM 675 C C . ARG A 1 86 ? -15.845 -12.976 36.390 1.00 77.50 86 ARG A C 1
ATOM 677 O O . ARG A 1 86 ? -16.452 -13.065 37.454 1.00 77.50 86 ARG A O 1
ATOM 684 N N . LEU A 1 87 ? -14.553 -13.279 36.267 1.00 79.00 87 LEU A N 1
ATOM 685 C CA . LEU A 1 87 ? -13.719 -13.756 37.376 1.00 79.00 87 LEU A CA 1
ATOM 686 C C . LEU A 1 87 ? -13.493 -12.688 38.453 1.00 79.00 87 LEU A C 1
ATOM 688 O O . LEU A 1 87 ? -13.409 -13.002 39.639 1.00 79.00 87 LEU A O 1
ATOM 692 N N . LYS A 1 88 ? -13.397 -11.412 38.064 1.00 81.62 88 LYS A N 1
ATOM 693 C CA . LYS A 1 88 ? -13.343 -10.306 39.029 1.00 81.62 88 LYS A CA 1
ATOM 694 C C . LYS A 1 88 ? -14.643 -10.199 39.818 1.00 81.62 88 LYS A C 1
ATOM 696 O O . LYS A 1 88 ? -14.583 -10.107 41.037 1.00 81.62 88 LYS A O 1
ATOM 701 N N . LYS A 1 89 ? -15.797 -10.279 39.147 1.00 78.19 89 LYS A N 1
ATOM 702 C CA . LYS A 1 89 ? -17.112 -10.253 39.808 1.00 78.19 89 LYS A CA 1
ATOM 703 C C . LYS A 1 89 ? -17.337 -11.450 40.732 1.00 78.19 89 LYS A C 1
ATOM 705 O O . LYS A 1 89 ? -17.932 -11.273 41.787 1.00 78.19 89 LYS A O 1
AT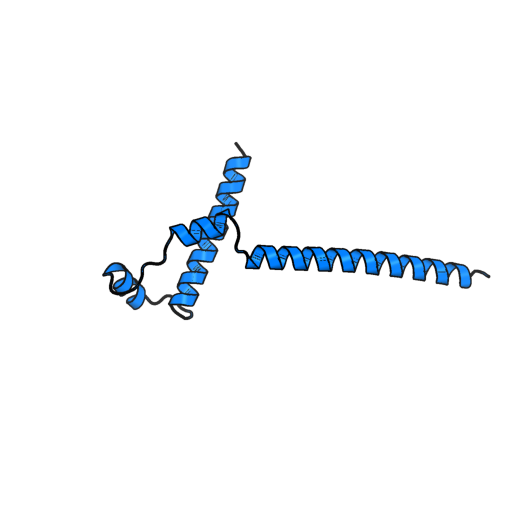OM 710 N N . SER A 1 90 ? -16.858 -12.644 40.374 1.00 68.94 90 SER A N 1
ATOM 711 C CA . SER A 1 90 ? -16.980 -13.812 41.256 1.00 68.94 90 SER A CA 1
ATOM 712 C C . SER A 1 90 ? -16.139 -13.655 42.523 1.00 68.94 90 SER A C 1
ATOM 714 O O . SER A 1 90 ? -16.658 -13.863 43.608 1.00 68.94 90 SER A O 1
ATOM 716 N N . LYS A 1 91 ? -14.885 -13.192 42.404 1.00 71.94 91 LYS A N 1
ATOM 717 C CA . LYS A 1 91 ? -14.024 -12.942 43.573 1.00 71.94 91 LYS A CA 1
ATOM 718 C C . LYS A 1 91 ? -14.572 -11.851 44.493 1.00 71.94 91 LYS A C 1
ATOM 720 O O . LYS A 1 91 ? -14.500 -11.983 45.703 1.00 71.94 91 LYS A O 1
ATOM 725 N N . GLN A 1 92 ? -15.161 -10.805 43.919 1.00 67.44 92 GLN A N 1
ATOM 726 C CA . GLN A 1 92 ? -15.725 -9.693 44.686 1.00 67.44 92 GLN A CA 1
ATOM 727 C C . GLN A 1 92 ? -16.953 -10.103 45.519 1.00 67.44 92 GLN A C 1
ATOM 729 O O . GLN A 1 92 ? -17.170 -9.548 46.587 1.00 67.44 92 GLN A O 1
ATOM 734 N N . ASN A 1 93 ? -17.717 -11.102 45.061 1.00 59.81 93 ASN A N 1
ATOM 735 C CA . ASN A 1 93 ? -18.836 -11.675 45.816 1.00 59.81 93 ASN A CA 1
ATOM 736 C C . ASN A 1 93 ? -18.393 -12.665 46.909 1.00 59.81 93 ASN A C 1
ATOM 738 O O . ASN A 1 93 ? -19.155 -12.903 47.845 1.00 59.81 93 ASN A O 1
ATOM 742 N N . ASP A 1 94 ? -17.203 -13.256 46.785 1.00 58.88 94 ASP A N 1
ATOM 743 C CA . ASP A 1 94 ? -16.647 -14.175 47.784 1.00 58.88 94 ASP A CA 1
ATOM 744 C C . ASP A 1 94 ? -15.991 -13.423 48.960 1.00 58.88 94 ASP A C 1
ATOM 746 O O . ASP A 1 94 ? -15.949 -13.956 50.064 1.00 58.88 94 ASP A O 1
ATOM 750 N N . ASP A 1 95 ? -15.546 -12.177 48.753 1.00 57.78 95 ASP A N 1
ATOM 751 C CA . ASP A 1 95 ? -14.954 -11.318 49.795 1.00 57.78 95 ASP A CA 1
ATOM 752 C C . ASP A 1 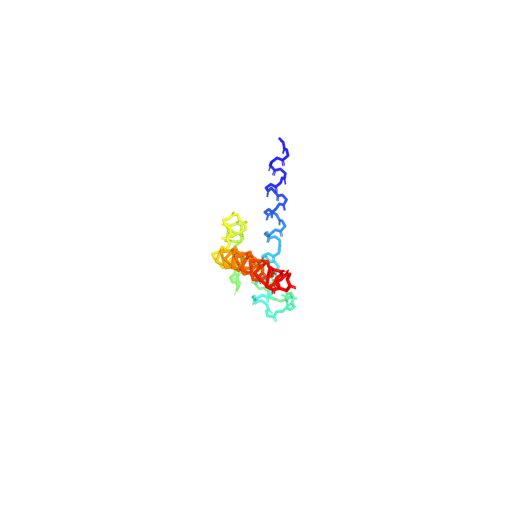95 ? -16.006 -10.590 50.676 1.00 57.78 95 ASP A C 1
ATOM 754 O O . ASP A 1 95 ? -15.659 -10.042 51.722 1.00 57.78 95 ASP A O 1
ATOM 758 N N . GLU A 1 96 ? -17.288 -10.566 50.278 1.00 54.94 96 GLU A N 1
ATOM 759 C CA . GLU A 1 96 ? -18.393 -9.915 51.020 1.00 54.94 96 GLU A CA 1
ATOM 760 C C . GLU A 1 96 ? -19.185 -10.862 51.957 1.00 54.94 96 GLU A C 1
ATOM 762 O O . GLU A 1 96 ? -20.133 -10.418 52.613 1.00 54.94 96 GLU A O 1
ATOM 767 N N . LYS A 1 97 ? -18.820 -12.150 52.048 1.00 45.50 97 LYS A N 1
ATOM 768 C CA . LYS A 1 97 ? -19.434 -13.145 52.953 1.00 45.50 97 LYS A CA 1
ATOM 769 C C . LYS A 1 97 ? -18.543 -13.496 54.138 1.00 45.50 97 LYS A C 1
ATOM 771 O O . LYS A 1 97 ? -19.122 -13.697 55.230 1.00 45.50 97 LYS A O 1
#

Sequence (97 aa):
MAGMLFVYTRTSIKAAKLNAQRHREADGGIMNWGNEHLRRRGYREKIDDKAVLKEAFLGSPEEAAANARSAEEARLLVEAKEELERLKKSKQNDDEK

Organism: NCBI:txid578093

Radius of gyration: 24.28 Å; chains: 1; bounding box: 42×28×76 Å

Foldseek 3Di:
DVVVVVLCVQLVVQLVVLVVVVCCVVVVHDRDVVVVVCVVVVVDDDDPSVVSSCCSNVPDVVVVVVVVVVVVVVVVVVVVVVVVVVVVVVVVVVVVD